Protein AF-A0A816ST79-F1 (afdb_monomer)

Radius of gyration: 22.56 Å; Cα contacts (8 Å, |Δi|>4): 81; chains: 1; bounding box: 54×34×61 Å

pLDDT: mean 96.28, std 3.59, range [66.94, 98.62]

Secondary structure (DSSP, 8-state):
-HHHHHHHHHHHTT----HHHHHHHHHHHS---TTSTTHHHHHHHHHHHHHHHHHHHHHHHHHHHHSTTEE-----SSS----EE---HHHHHHHHHTTS-HHHHHHHHHHHHHS-----GGGT-----

Mean predicted aligned error: 4.21 Å

Nearest PDB structures (foldseek):
  3tcm-assembly1_B  TM=9.811E-01  e=6.888E-10  Hordeum vulgare
  3ihj-assembly1_A  TM=9.528E-01  e=4.700E-08  Homo sapiens
  7bii-assembly1_A  TM=3.445E-01  e=9.948E+00  Nematocida sp. ERTm5

Solvent-accessible surface area (backbone atoms only — not comparable to full-atom values): 7737 Å² total; per-residue (Å²): 109,74,68,61,54,54,51,49,57,61,50,50,76,66,65,65,79,60,66,69,59,55,51,51,52,50,46,74,78,55,61,76,46,95,89,42,96,56,20,70,58,52,52,53,52,56,50,51,52,53,53,52,49,55,52,49,33,49,53,51,24,54,54,41,49,71,39,88,60,32,48,37,67,77,47,89,59,91,90,65,76,78,64,46,69,65,74,52,71,69,54,44,50,52,14,52,77,70,75,36,58,49,51,51,40,49,31,51,52,43,24,76,74,69,71,50,83,64,83,39,58,80,83,73,65,68,82,92,128

Sequence (129 aa):
MQTVEEIYKVASIALSPNVSAQIFMGLMVSPPKPGDISYDQFVRESKGILESLRRRARIMTDGFNSCKNVVCNFTEGAMYSFPQIKLPPKAIQAAKQAGKVPDVFYCLKLLEATGISTVPGSGFGQKEG

Foldseek 3Di:
DVVVVVVVVVQCVVPHDDVVVVVVVVCVVDPDDPPDPCVVVVVVVVVVVVVVQLVVQCVVQVVQVVDPQWHWDGCPDDRDTDIDHDDDPVLCVVCVVVVHHSQRSVQVVCCVVPVDHDDGPVVVDDDDD

Structure (mmCIF, N/CA/C/O backbone):
data_AF-A0A816ST79-F1
#
_entry.id   AF-A0A816ST79-F1
#
loop_
_atom_site.group_PDB
_atom_site.id
_atom_site.type_symbol
_atom_site.label_atom_id
_atom_site.label_alt_id
_atom_site.label_comp_id
_atom_site.label_asym_id
_atom_site.label_entity_id
_atom_site.label_seq_id
_atom_site.pdbx_PDB_ins_code
_atom_site.Cartn_x
_atom_site.Cartn_y
_atom_site.Cartn_z
_atom_site.occupancy
_atom_site.B_iso_or_equiv
_atom_site.auth_seq_id
_atom_site.auth_comp_id
_atom_site.auth_asym_id
_atom_site.auth_atom_id
_atom_site.pdbx_PDB_model_num
ATOM 1 N N . MET A 1 1 ? 30.314 19.467 -1.377 1.00 80.56 1 MET A N 1
ATOM 2 C CA . MET A 1 1 ? 29.313 19.787 -0.327 1.00 80.56 1 MET A CA 1
ATOM 3 C C . MET A 1 1 ? 29.495 18.765 0.777 1.00 80.56 1 MET A C 1
ATOM 5 O O . MET A 1 1 ? 29.260 17.595 0.506 1.00 80.56 1 MET A O 1
ATOM 9 N N . GLN A 1 2 ? 29.889 19.186 1.980 1.00 93.88 2 GLN A N 1
ATOM 10 C CA . GLN A 1 2 ? 30.166 18.291 3.115 1.00 93.88 2 GLN A CA 1
ATOM 11 C C . GLN A 1 2 ? 29.045 17.260 3.365 1.00 93.88 2 GLN A C 1
ATOM 13 O O . GLN A 1 2 ? 29.317 16.090 3.590 1.00 93.88 2 GLN A O 1
ATOM 18 N N . THR A 1 3 ? 27.773 17.649 3.217 1.00 96.56 3 THR A N 1
ATOM 19 C CA . THR A 1 3 ? 26.620 16.740 3.362 1.00 96.56 3 THR A CA 1
ATOM 20 C C . THR A 1 3 ? 26.644 15.549 2.400 1.00 96.56 3 THR A C 1
ATOM 22 O O . THR A 1 3 ? 26.295 14.442 2.792 1.00 96.56 3 THR A O 1
ATOM 25 N N . VAL A 1 4 ? 27.049 15.752 1.143 1.00 96.62 4 VAL A N 1
ATOM 26 C CA . VAL A 1 4 ? 27.091 14.673 0.138 1.00 96.62 4 VAL A CA 1
ATOM 27 C C . VAL A 1 4 ? 28.181 13.661 0.489 1.00 96.62 4 VAL A C 1
ATOM 29 O O . VAL A 1 4 ? 27.969 12.461 0.341 1.00 96.62 4 VAL A O 1
ATOM 32 N N . GLU A 1 5 ? 29.316 14.134 1.002 1.00 96.62 5 GLU A N 1
ATOM 33 C CA . GLU A 1 5 ? 30.423 13.280 1.446 1.00 96.62 5 GLU A CA 1
ATOM 34 C C . GLU A 1 5 ? 30.035 12.451 2.674 1.00 96.62 5 GLU A C 1
ATOM 36 O O . GLU A 1 5 ? 30.294 11.249 2.702 1.00 96.62 5 GLU A O 1
ATOM 41 N N . GLU A 1 6 ? 29.334 13.043 3.646 1.00 97.12 6 GLU A N 1
ATOM 42 C CA . GLU A 1 6 ? 28.821 12.297 4.802 1.00 97.12 6 GLU A CA 1
ATOM 43 C C . GLU A 1 6 ? 27.756 11.261 4.397 1.00 97.12 6 GLU A C 1
ATOM 45 O O . GLU A 1 6 ? 27.768 10.136 4.897 1.00 97.12 6 GLU A O 1
ATOM 50 N N . ILE A 1 7 ? 26.878 11.576 3.435 1.00 96.62 7 ILE A N 1
ATOM 51 C CA . ILE A 1 7 ? 25.920 10.598 2.885 1.00 96.62 7 ILE A CA 1
ATOM 52 C C . ILE A 1 7 ? 26.657 9.459 2.171 1.00 96.62 7 ILE A C 1
ATOM 54 O O . ILE A 1 7 ? 26.332 8.290 2.382 1.00 96.62 7 ILE A O 1
ATOM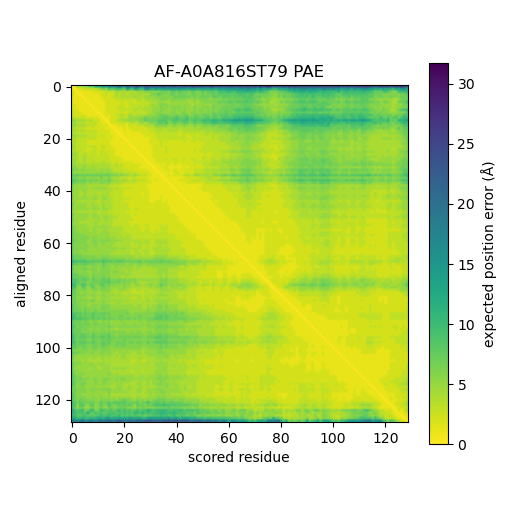 58 N N . TYR A 1 8 ? 27.664 9.775 1.353 1.00 95.69 8 TYR A N 1
ATOM 59 C CA . TYR A 1 8 ? 28.470 8.772 0.654 1.00 95.69 8 TYR A CA 1
ATOM 60 C C . TYR A 1 8 ? 29.219 7.861 1.635 1.00 95.69 8 TYR A C 1
ATOM 62 O O . TYR A 1 8 ? 29.244 6.639 1.468 1.00 95.69 8 TYR A O 1
ATOM 70 N N . LYS A 1 9 ? 29.764 8.439 2.711 1.00 95.81 9 LYS A N 1
ATOM 71 C CA . LYS A 1 9 ? 30.395 7.692 3.798 1.00 95.81 9 LYS A CA 1
ATOM 72 C C . LYS A 1 9 ? 29.421 6.695 4.423 1.00 95.81 9 LYS A C 1
ATOM 74 O O . LYS A 1 9 ? 29.784 5.533 4.549 1.00 95.81 9 LYS A O 1
ATOM 79 N N . VAL A 1 10 ? 28.187 7.095 4.744 1.00 96.44 10 VAL A N 1
ATOM 80 C CA . VAL A 1 10 ? 27.168 6.167 5.277 1.00 96.44 10 VAL A CA 1
ATOM 81 C C . VAL A 1 10 ? 26.789 5.094 4.250 1.00 96.44 10 VAL A C 1
ATOM 83 O O . VAL A 1 10 ? 26.722 3.916 4.593 1.00 96.44 10 VAL A O 1
ATOM 86 N N . ALA A 1 11 ? 26.580 5.472 2.987 1.00 95.06 11 ALA A N 1
ATOM 87 C CA . ALA A 1 11 ? 26.162 4.545 1.934 1.00 95.06 11 ALA A CA 1
ATOM 88 C C . ALA A 1 11 ? 27.217 3.466 1.630 1.00 95.06 11 ALA A C 1
ATOM 90 O O . ALA A 1 11 ? 26.870 2.302 1.430 1.00 95.06 11 ALA A O 1
ATOM 91 N N . SER A 1 12 ? 28.503 3.831 1.640 1.00 94.81 12 SER A N 1
ATOM 92 C CA . SER A 1 12 ? 29.603 2.912 1.311 1.00 94.81 12 SER A CA 1
ATOM 93 C C . SER A 1 12 ? 29.832 1.811 2.353 1.00 94.81 12 SER A C 1
ATOM 95 O O . SER A 1 12 ? 30.384 0.768 2.008 1.00 94.81 12 SER A O 1
ATOM 97 N N . ILE A 1 13 ? 29.334 1.970 3.589 1.00 96.38 13 ILE A N 1
ATOM 98 C CA . ILE A 1 13 ? 29.368 0.916 4.623 1.00 96.38 13 ILE A CA 1
ATOM 99 C C . ILE A 1 13 ? 28.592 -0.328 4.161 1.00 96.38 13 ILE A C 1
ATOM 101 O O . ILE A 1 13 ? 28.978 -1.452 4.474 1.00 96.38 13 ILE A O 1
ATOM 105 N N . ALA A 1 14 ? 27.526 -0.139 3.378 1.00 93.38 14 ALA A N 1
ATOM 106 C CA . ALA A 1 14 ? 26.730 -1.221 2.801 1.00 93.38 14 ALA A CA 1
ATOM 107 C C . ALA A 1 14 ? 27.202 -1.643 1.392 1.00 93.38 14 ALA A C 1
ATOM 109 O O . ALA A 1 14 ? 26.516 -2.423 0.731 1.00 93.38 14 ALA A O 1
ATOM 110 N N . LEU A 1 15 ? 28.358 -1.143 0.928 1.00 93.06 15 LEU A N 1
ATOM 111 C CA . LEU A 1 15 ? 28.900 -1.287 -0.429 1.00 93.06 15 LEU A CA 1
ATOM 112 C C . LEU A 1 15 ? 27.997 -0.672 -1.508 1.00 93.06 15 LEU A C 1
ATOM 114 O O . LEU A 1 15 ? 28.266 0.426 -1.990 1.00 93.06 15 LEU A O 1
ATOM 118 N N . SER A 1 16 ? 26.943 -1.384 -1.913 1.00 95.62 16 SER A N 1
ATOM 119 C CA . SER A 1 16 ? 25.971 -0.927 -2.910 1.00 95.62 16 SER A CA 1
ATOM 120 C C . SER A 1 16 ? 24.675 -1.751 -2.861 1.00 95.62 16 SER A C 1
ATOM 122 O O . SER A 1 16 ? 24.689 -2.899 -2.408 1.00 95.62 16 SER A O 1
ATOM 124 N N . PRO A 1 17 ? 23.549 -1.214 -3.368 1.00 95.62 17 PRO A N 1
ATOM 125 C CA . PRO A 1 17 ? 22.349 -2.007 -3.618 1.00 95.62 17 PRO A CA 1
ATOM 126 C C . PRO A 1 17 ? 22.622 -3.141 -4.611 1.00 95.62 17 PRO A C 1
ATOM 128 O O . PRO A 1 17 ? 23.489 -3.024 -5.476 1.00 95.62 17 PRO A O 1
ATOM 131 N N . ASN A 1 18 ? 21.838 -4.218 -4.557 1.00 96.50 18 ASN A N 1
ATOM 132 C CA . ASN A 1 18 ? 21.998 -5.315 -5.512 1.00 96.50 18 ASN A CA 1
ATOM 133 C C . ASN A 1 18 ? 21.823 -4.832 -6.968 1.00 96.50 18 ASN A C 1
ATOM 135 O O . ASN A 1 18 ? 20.953 -4.010 -7.269 1.00 96.50 18 ASN A O 1
ATOM 139 N N . VAL A 1 19 ? 22.654 -5.357 -7.870 1.00 97.62 19 VAL A N 1
ATOM 140 C CA . VAL A 1 19 ? 22.715 -4.916 -9.275 1.00 97.62 19 VAL A CA 1
ATOM 141 C C . VAL A 1 19 ? 21.372 -5.099 -9.986 1.00 97.62 19 VAL A C 1
ATOM 143 O O . VAL A 1 19 ? 20.963 -4.229 -10.748 1.00 97.62 19 VAL A O 1
ATOM 146 N N . SER A 1 20 ? 20.634 -6.172 -9.691 1.00 98.44 20 SER A N 1
ATOM 147 C CA . SER A 1 20 ? 19.311 -6.416 -10.280 1.00 98.44 20 SER A CA 1
ATOM 148 C C . SER A 1 20 ? 18.311 -5.296 -9.972 1.00 98.44 20 SER A C 1
ATOM 150 O O . SER A 1 20 ? 17.585 -4.861 -10.862 1.00 98.44 20 SER A O 1
ATOM 152 N N . ALA A 1 21 ? 18.297 -4.778 -8.741 1.00 97.50 21 ALA A N 1
ATOM 153 C CA . ALA A 1 21 ? 17.460 -3.646 -8.355 1.00 97.50 21 ALA A CA 1
ATOM 154 C C . ALA A 1 21 ? 17.916 -2.346 -9.028 1.00 97.50 21 ALA A C 1
ATOM 156 O O . ALA A 1 21 ? 17.073 -1.547 -9.428 1.00 97.50 21 ALA A O 1
ATOM 157 N N . GLN A 1 22 ? 19.226 -2.149 -9.210 1.00 97.81 22 GLN A N 1
ATOM 158 C CA . GLN A 1 22 ? 19.742 -1.000 -9.962 1.00 97.81 22 GLN A CA 1
ATOM 159 C C . GLN A 1 22 ? 19.284 -1.044 -11.431 1.00 97.81 22 GLN A C 1
ATOM 161 O O . GLN A 1 22 ? 18.805 -0.037 -11.952 1.00 97.81 22 GLN A O 1
ATOM 166 N N . ILE A 1 23 ? 19.338 -2.218 -12.074 1.00 98.19 23 ILE A N 1
ATOM 167 C CA . ILE A 1 23 ? 18.816 -2.432 -13.435 1.00 98.19 23 ILE A CA 1
ATOM 168 C C . ILE A 1 23 ? 17.308 -2.161 -13.477 1.00 98.19 23 ILE A C 1
ATOM 170 O O . ILE A 1 23 ? 16.842 -1.422 -14.341 1.00 98.19 23 ILE A O 1
ATOM 174 N N . PHE A 1 24 ? 16.545 -2.711 -12.528 1.00 97.88 24 PHE A N 1
ATOM 175 C CA . PHE A 1 24 ? 15.097 -2.512 -12.456 1.00 97.88 24 PHE A CA 1
ATOM 176 C C . PHE A 1 24 ? 14.721 -1.030 -12.304 1.00 97.88 24 PHE A C 1
ATOM 178 O O . PHE A 1 24 ? 13.849 -0.542 -13.019 1.00 97.88 24 PHE A O 1
ATOM 185 N N . MET A 1 25 ? 15.422 -0.285 -11.442 1.00 98.06 25 MET A N 1
ATOM 186 C CA . MET A 1 25 ? 15.265 1.169 -11.329 1.00 98.06 25 MET A CA 1
ATOM 187 C C . MET A 1 25 ? 15.564 1.876 -12.653 1.00 98.06 25 MET A C 1
ATOM 189 O O . MET A 1 25 ? 14.791 2.743 -13.054 1.00 98.06 25 MET A O 1
ATOM 193 N N . GLY A 1 26 ? 16.638 1.481 -13.348 1.00 97.88 26 GLY A N 1
ATOM 194 C CA . GLY A 1 26 ? 16.989 2.005 -14.669 1.00 97.88 26 GLY A CA 1
ATOM 195 C C . GLY A 1 26 ? 15.865 1.825 -15.692 1.00 97.88 26 GLY A C 1
ATOM 196 O O . GLY A 1 26 ? 15.508 2.778 -16.381 1.00 97.88 26 GLY A O 1
ATOM 197 N N . LEU A 1 27 ? 15.251 0.639 -15.729 1.00 96.50 27 LEU A N 1
ATOM 198 C CA . LEU A 1 27 ? 14.102 0.345 -16.592 1.00 96.50 27 LEU A CA 1
ATOM 199 C C . LEU A 1 27 ? 12.859 1.165 -16.215 1.00 96.50 27 LEU A C 1
ATOM 201 O O . LEU A 1 27 ? 12.156 1.645 -17.100 1.00 96.50 27 LEU A O 1
ATOM 205 N N . MET A 1 28 ? 12.597 1.370 -14.918 1.00 96.94 28 MET A N 1
ATOM 206 C CA . MET A 1 28 ? 11.453 2.173 -14.464 1.00 96.94 28 MET A CA 1
ATOM 207 C C . MET A 1 28 ? 11.571 3.652 -14.846 1.00 96.94 28 MET A C 1
ATOM 209 O O . MET A 1 28 ? 10.562 4.275 -15.169 1.00 96.94 28 MET A O 1
ATOM 213 N N . VAL A 1 29 ? 12.780 4.223 -14.807 1.00 97.38 29 VAL A N 1
ATOM 214 C CA . VAL A 1 29 ? 13.005 5.642 -15.148 1.00 97.38 29 VAL A CA 1
ATOM 215 C C . VAL A 1 29 ? 13.300 5.871 -16.632 1.00 97.38 29 VAL A C 1
ATOM 217 O O . VAL A 1 29 ? 13.292 7.014 -17.080 1.00 97.38 29 VAL A O 1
ATOM 220 N N . SER A 1 30 ? 13.543 4.802 -17.395 1.00 96.88 30 SER A N 1
ATOM 221 C CA . SER A 1 30 ? 13.823 4.841 -18.836 1.00 96.88 30 SER A CA 1
ATOM 222 C C . SER A 1 30 ? 12.932 3.848 -19.598 1.00 96.88 30 SER A C 1
ATOM 224 O O . SER A 1 30 ? 13.441 2.865 -20.141 1.00 96.88 30 SER A O 1
ATOM 226 N N . PRO A 1 31 ? 11.604 4.068 -19.635 1.00 96.44 31 PRO A N 1
ATOM 227 C CA . PRO A 1 31 ? 10.681 3.178 -20.335 1.00 96.44 31 PRO A CA 1
ATOM 228 C C . PRO A 1 31 ? 10.891 3.212 -21.863 1.00 96.44 31 PRO A C 1
ATOM 230 O O . PRO A 1 31 ? 11.495 4.165 -22.374 1.00 96.44 31 PRO A O 1
ATOM 233 N N . PRO A 1 32 ? 10.350 2.222 -22.607 1.00 97.94 32 PRO A N 1
ATOM 234 C CA . PRO A 1 32 ? 10.329 2.250 -24.068 1.00 97.94 32 PRO A CA 1
ATOM 235 C C . PRO A 1 32 ? 9.750 3.563 -24.609 1.00 97.94 32 PRO A C 1
ATOM 237 O O . PRO A 1 32 ? 8.804 4.124 -24.045 1.00 97.94 32 PRO A O 1
ATOM 240 N N . LYS A 1 33 ? 10.304 4.045 -25.718 1.00 97.44 33 LYS A N 1
ATOM 241 C CA . LYS A 1 33 ? 9.931 5.292 -26.397 1.00 97.44 33 LYS A CA 1
ATOM 242 C C . LYS A 1 33 ? 9.136 5.003 -27.673 1.00 97.44 33 LYS A C 1
ATOM 244 O O . LYS A 1 33 ? 9.257 3.913 -28.226 1.00 97.44 33 LYS A O 1
ATOM 249 N N . PRO A 1 34 ? 8.353 5.971 -28.185 1.00 97.50 34 PRO A N 1
ATOM 250 C CA . PRO A 1 34 ? 7.686 5.816 -29.474 1.00 97.50 34 PRO A CA 1
ATOM 251 C C . PRO A 1 34 ? 8.669 5.378 -30.569 1.00 97.50 34 PRO A C 1
ATOM 253 O O . PRO A 1 34 ? 9.695 6.024 -30.770 1.00 97.50 34 PRO A O 1
ATOM 256 N N . GLY A 1 35 ? 8.347 4.282 -31.259 1.00 96.38 35 GLY A N 1
ATOM 257 C CA . GLY A 1 35 ? 9.209 3.655 -32.268 1.00 96.38 35 GLY A CA 1
ATOM 258 C C . GLY A 1 35 ? 9.986 2.428 -31.777 1.00 96.38 35 GLY A C 1
ATOM 259 O O . GLY A 1 35 ? 10.415 1.627 -32.605 1.00 96.38 35 GLY A O 1
ATOM 260 N N . ASP A 1 36 ? 10.114 2.224 -30.462 1.00 97.75 36 ASP A N 1
ATOM 261 C CA . ASP A 1 36 ? 10.690 0.995 -29.913 1.00 97.75 36 ASP A CA 1
ATOM 262 C C . ASP A 1 36 ? 9.733 -0.190 -30.103 1.00 97.75 36 ASP A C 1
ATOM 264 O O . ASP A 1 36 ? 8.513 -0.056 -29.983 1.00 97.75 36 ASP A O 1
ATOM 268 N N . ILE A 1 37 ? 10.296 -1.383 -30.326 1.00 97.94 37 ILE A N 1
ATOM 269 C CA . ILE A 1 37 ? 9.550 -2.616 -30.650 1.00 97.94 37 ILE A CA 1
ATOM 270 C C . ILE A 1 37 ? 8.459 -2.935 -29.610 1.00 97.94 37 ILE A C 1
ATOM 272 O O . ILE A 1 37 ? 7.399 -3.451 -29.961 1.00 97.94 37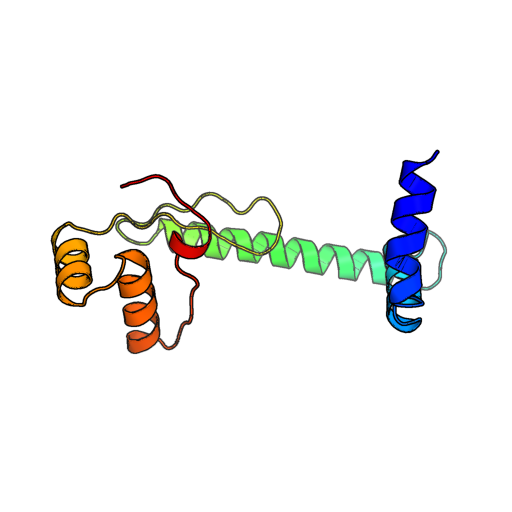 ILE A O 1
ATOM 276 N N . SER A 1 38 ? 8.697 -2.623 -28.333 1.00 97.75 38 SER A N 1
ATOM 277 C CA . SER A 1 38 ? 7.782 -2.925 -27.224 1.00 97.75 38 SER A CA 1
ATOM 278 C C . SER A 1 38 ? 6.945 -1.735 -26.744 1.00 97.75 38 SER A C 1
ATOM 280 O O . SER A 1 38 ? 6.164 -1.898 -25.804 1.00 97.75 38 SER A O 1
ATOM 282 N N . TYR A 1 39 ? 7.057 -0.553 -27.366 1.00 98.38 39 TYR A N 1
ATOM 283 C CA . TYR A 1 39 ? 6.401 0.670 -26.887 1.00 98.38 39 TYR A CA 1
ATOM 284 C C . TYR A 1 39 ? 4.885 0.523 -26.758 1.00 98.38 39 TYR A C 1
ATOM 286 O O . TYR A 1 39 ? 4.324 0.736 -25.681 1.00 98.38 39 TYR A O 1
ATOM 294 N N . ASP A 1 40 ? 4.220 0.096 -27.832 1.00 98.31 40 ASP A N 1
ATOM 295 C CA . ASP A 1 40 ? 2.761 -0.005 -27.838 1.00 98.31 40 ASP A CA 1
ATOM 296 C C . ASP A 1 40 ? 2.258 -1.047 -26.836 1.00 98.31 40 ASP A C 1
ATOM 298 O O . ASP A 1 40 ? 1.206 -0.870 -26.221 1.00 98.31 40 ASP A O 1
ATOM 302 N N . GLN A 1 41 ? 3.007 -2.137 -26.646 1.00 98.44 41 GLN A N 1
ATOM 303 C CA . GLN A 1 41 ? 2.679 -3.137 -25.635 1.00 98.44 41 GLN A CA 1
ATOM 304 C C . GLN A 1 41 ? 2.793 -2.546 -24.227 1.00 98.44 41 GLN A C 1
ATOM 306 O O . GLN A 1 41 ? 1.827 -2.614 -23.466 1.00 98.44 41 GLN A O 1
ATOM 311 N N . PHE A 1 42 ? 3.920 -1.902 -23.920 1.00 98.19 42 PHE A N 1
ATOM 312 C CA . PHE A 1 42 ? 4.171 -1.279 -22.624 1.00 98.19 42 PHE A CA 1
ATOM 313 C C . PHE A 1 42 ? 3.100 -0.239 -22.262 1.00 98.19 42 PHE A C 1
ATOM 315 O O . PHE A 1 42 ? 2.580 -0.244 -21.143 1.00 98.19 42 PHE A O 1
ATOM 322 N N . VAL A 1 43 ? 2.721 0.630 -23.208 1.00 98.19 43 VAL A N 1
ATOM 323 C CA . VAL A 1 43 ? 1.694 1.662 -22.986 1.00 98.19 43 VAL A CA 1
ATOM 324 C C . VAL A 1 43 ? 0.323 1.037 -22.733 1.00 98.19 43 VAL A C 1
ATOM 326 O O . VAL A 1 43 ? 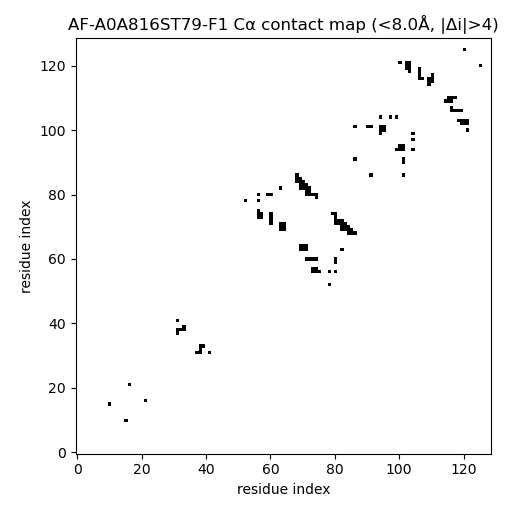-0.371 1.452 -21.800 1.00 98.19 43 VAL A O 1
ATOM 329 N N . ARG A 1 44 ? -0.073 0.029 -23.524 1.00 98.50 44 ARG A N 1
ATOM 330 C CA . ARG A 1 44 ? -1.356 -0.670 -23.339 1.00 98.50 44 ARG A CA 1
ATOM 331 C C . ARG A 1 44 ? -1.442 -1.345 -21.973 1.00 98.50 44 ARG A C 1
ATOM 333 O O . ARG A 1 44 ? -2.440 -1.168 -21.277 1.00 98.50 44 ARG A O 1
ATOM 340 N N . GLU A 1 45 ? -0.408 -2.083 -21.581 1.00 98.56 45 GLU A N 1
ATOM 341 C CA . GLU A 1 45 ? -0.367 -2.797 -20.300 1.00 98.56 45 GLU A CA 1
ATOM 342 C C . GLU A 1 45 ? -0.376 -1.820 -19.119 1.00 98.56 45 GLU A C 1
ATOM 344 O O . GLU A 1 45 ? -1.213 -1.942 -18.222 1.00 98.56 45 GLU A O 1
ATOM 349 N N . SER A 1 46 ? 0.479 -0.793 -19.158 1.00 97.88 46 SER A N 1
ATOM 350 C CA . SER A 1 46 ? 0.563 0.228 -18.107 1.00 97.88 46 SER A CA 1
ATOM 351 C C . SER A 1 46 ? -0.767 0.957 -17.914 1.00 97.88 46 SER A C 1
ATOM 353 O O . SER A 1 46 ? -1.253 1.100 -16.788 1.00 97.88 46 SER A O 1
ATOM 355 N N . LYS A 1 47 ? -1.404 1.372 -19.015 1.00 98.19 47 LYS A N 1
ATOM 356 C CA . LYS A 1 47 ? -2.715 2.027 -18.974 1.00 98.19 47 LYS A CA 1
ATOM 357 C C . LYS A 1 47 ? -3.794 1.089 -18.433 1.00 98.19 47 LYS A C 1
ATOM 359 O O . LYS A 1 47 ? -4.550 1.491 -17.551 1.00 98.19 47 LYS A O 1
ATOM 364 N N . GLY A 1 48 ? -3.826 -0.163 -18.889 1.00 98.62 48 GLY A N 1
ATOM 365 C CA . GLY A 1 48 ? -4.790 -1.159 -18.416 1.00 98.62 48 GLY A CA 1
ATOM 366 C C . GLY A 1 48 ? -4.674 -1.436 -16.912 1.00 98.62 48 GLY A C 1
ATOM 367 O O . GLY A 1 48 ? -5.688 -1.523 -16.212 1.00 98.62 48 GLY A O 1
ATOM 368 N N . ILE A 1 49 ? -3.448 -1.505 -16.382 1.00 98.44 49 ILE A N 1
ATOM 369 C CA . ILE A 1 49 ? -3.200 -1.661 -14.941 1.00 98.44 49 ILE A CA 1
ATOM 370 C C . ILE A 1 49 ? -3.760 -0.460 -14.167 1.00 98.44 49 ILE A C 1
ATOM 372 O O . ILE A 1 49 ? -4.505 -0.653 -13.201 1.00 98.44 49 ILE A O 1
ATOM 376 N N . LEU A 1 50 ? -3.459 0.768 -14.602 1.00 97.69 50 LEU A N 1
ATOM 377 C CA . LEU A 1 50 ? -3.934 1.993 -13.948 1.00 97.69 50 LEU A CA 1
ATOM 378 C C . LEU A 1 50 ? -5.462 2.125 -13.987 1.00 97.69 50 LEU A C 1
ATOM 380 O O . LEU A 1 50 ? -6.085 2.451 -12.974 1.00 97.69 50 LEU A O 1
ATOM 384 N N . GLU A 1 51 ? -6.091 1.817 -15.119 1.00 98.06 51 GLU A N 1
ATOM 385 C CA . GLU A 1 51 ? -7.551 1.817 -15.250 1.00 98.06 51 GLU A CA 1
ATOM 386 C C . GLU A 1 51 ? -8.198 0.775 -14.334 1.00 98.06 51 GLU A C 1
ATOM 388 O O . GLU A 1 51 ? -9.184 1.062 -13.645 1.00 98.06 51 GLU A O 1
ATOM 393 N N . SER A 1 52 ? -7.612 -0.423 -14.251 1.00 98.00 52 SER A N 1
ATOM 394 C CA . SER A 1 52 ? -8.085 -1.452 -13.329 1.00 98.00 52 SER A CA 1
ATOM 395 C C . SER A 1 52 ? -7.942 -1.027 -11.867 1.00 98.00 52 SER A C 1
ATOM 397 O O . SER A 1 52 ? -8.820 -1.352 -11.064 1.00 98.00 52 SER A O 1
ATOM 399 N N . LEU A 1 53 ? -6.867 -0.323 -11.502 1.00 97.88 53 LEU A N 1
ATOM 400 C CA . LEU A 1 53 ? -6.683 0.210 -10.151 1.00 97.88 53 LEU A CA 1
ATOM 401 C C . LEU A 1 53 ? -7.716 1.286 -9.831 1.00 97.88 53 LEU A C 1
ATOM 403 O O . LEU A 1 53 ? -8.367 1.202 -8.793 1.00 97.88 53 LEU A O 1
ATOM 407 N N . ARG A 1 54 ? -7.964 2.219 -10.755 1.00 96.94 54 ARG A N 1
ATOM 408 C CA . ARG A 1 54 ? -8.995 3.256 -10.593 1.00 96.94 54 ARG A CA 1
ATOM 409 C C . ARG A 1 54 ? -10.395 2.660 -10.436 1.00 96.94 54 ARG A C 1
ATOM 411 O O . ARG A 1 54 ? -11.185 3.141 -9.625 1.00 96.94 54 ARG A O 1
ATOM 418 N N . ARG A 1 55 ? -10.709 1.595 -11.180 1.00 97.75 55 ARG A N 1
ATOM 419 C CA . ARG A 1 55 ? -11.976 0.864 -11.035 1.00 97.75 55 ARG A CA 1
ATOM 420 C C . ARG A 1 55 ? -12.091 0.196 -9.665 1.00 97.75 55 ARG A C 1
ATOM 422 O O . ARG A 1 55 ? -13.133 0.324 -9.031 1.00 97.75 55 ARG A O 1
ATOM 429 N N . ARG A 1 56 ? -11.035 -0.475 -9.189 1.00 97.81 56 ARG A N 1
ATOM 430 C CA . ARG A 1 56 ? -11.011 -1.075 -7.841 1.00 97.81 56 ARG A CA 1
ATOM 431 C C . ARG A 1 56 ? -11.135 -0.025 -6.738 1.00 97.81 56 ARG A C 1
ATOM 433 O O . ARG A 1 56 ? -11.874 -0.262 -5.792 1.00 97.81 56 ARG A O 1
ATOM 440 N N . ALA A 1 57 ? -10.489 1.132 -6.887 1.00 97.44 57 ALA A N 1
ATOM 441 C CA . ALA A 1 57 ? -10.616 2.244 -5.947 1.00 97.44 57 ALA A CA 1
ATOM 442 C C . ALA A 1 57 ? -12.079 2.688 -5.794 1.00 97.44 57 ALA A C 1
ATOM 444 O O . ALA A 1 57 ? -12.563 2.796 -4.674 1.00 97.44 57 ALA A O 1
ATOM 445 N N . ARG A 1 58 ? -12.816 2.845 -6.907 1.00 97.44 58 ARG A N 1
ATOM 446 C CA . ARG A 1 58 ? -14.258 3.159 -6.867 1.00 97.44 58 ARG A CA 1
ATOM 447 C C . ARG A 1 58 ? -15.062 2.076 -6.159 1.00 97.44 58 ARG A C 1
ATOM 449 O O . ARG A 1 58 ? -15.782 2.389 -5.224 1.00 97.44 58 ARG A O 1
ATOM 456 N N . ILE A 1 59 ? -14.873 0.810 -6.543 1.00 97.62 59 ILE A N 1
ATOM 457 C CA . ILE A 1 59 ? -15.575 -0.324 -5.920 1.00 97.62 59 ILE A CA 1
ATOM 458 C C . ILE A 1 59 ? -15.363 -0.335 -4.400 1.00 97.62 59 ILE A C 1
ATOM 460 O O . ILE A 1 59 ? -16.321 -0.506 -3.652 1.00 97.62 59 ILE A O 1
ATOM 464 N N . MET A 1 60 ? -14.126 -0.129 -3.940 1.00 96.94 60 MET A N 1
ATOM 465 C CA . MET A 1 60 ? -13.816 -0.100 -2.510 1.00 96.94 60 MET A CA 1
ATOM 466 C C . MET A 1 60 ? -14.438 1.106 -1.807 1.00 96.94 60 MET A C 1
ATOM 468 O O . MET A 1 60 ? -15.078 0.933 -0.773 1.00 96.94 60 MET A O 1
ATOM 472 N N . THR A 1 61 ? -14.282 2.315 -2.354 1.00 97.19 61 THR A N 1
ATOM 473 C CA . THR A 1 61 ? -14.852 3.535 -1.765 1.00 97.19 61 THR A CA 1
ATOM 474 C C . THR A 1 61 ? -16.377 3.458 -1.684 1.00 97.19 61 THR A C 1
ATOM 476 O O . THR A 1 61 ? -16.938 3.719 -0.622 1.00 97.19 61 THR A O 1
ATOM 479 N N . ASP A 1 62 ? -17.043 3.057 -2.767 1.00 97.56 62 ASP A N 1
ATOM 480 C CA . ASP A 1 62 ? -18.501 2.929 -2.822 1.00 97.56 62 ASP A CA 1
ATOM 481 C C . ASP A 1 62 ? -18.984 1.821 -1.878 1.00 97.56 62 ASP A C 1
ATOM 483 O O . ASP A 1 62 ? -19.936 2.014 -1.121 1.00 97.56 62 ASP A O 1
ATOM 487 N N . GLY A 1 63 ? -18.271 0.689 -1.849 1.00 97.88 63 GLY A N 1
ATOM 488 C CA . GLY A 1 63 ? -18.531 -0.410 -0.925 1.00 97.88 63 GLY A CA 1
ATOM 489 C C . GLY A 1 63 ? -18.467 0.037 0.535 1.00 97.88 63 GLY A C 1
ATOM 490 O O . GLY A 1 63 ? -19.417 -0.184 1.282 1.00 97.88 63 GLY A O 1
ATOM 491 N N . PHE A 1 64 ? -17.406 0.739 0.941 1.00 97.88 64 PHE A N 1
ATOM 492 C CA . PHE A 1 64 ? -17.306 1.274 2.300 1.00 97.88 64 PHE A CA 1
ATOM 493 C C . PHE A 1 64 ? -18.390 2.306 2.605 1.00 97.88 64 PHE A C 1
ATOM 495 O O . PHE A 1 64 ? -18.988 2.242 3.673 1.00 97.88 64 PHE A O 1
ATOM 502 N N . ASN A 1 65 ? -18.680 3.223 1.681 1.00 98.06 65 ASN A N 1
ATOM 503 C CA . ASN A 1 65 ? -19.707 4.249 1.885 1.00 98.06 65 ASN A CA 1
ATOM 504 C C . ASN A 1 65 ? -21.137 3.687 1.906 1.00 98.06 65 ASN A C 1
ATOM 506 O O . ASN A 1 65 ? -22.039 4.342 2.424 1.00 98.06 65 ASN A O 1
ATOM 510 N N . SER A 1 66 ? -21.353 2.473 1.391 1.00 98.19 66 SER A N 1
ATOM 511 C CA . SER A 1 66 ? -22.624 1.755 1.541 1.00 98.19 66 SER A CA 1
ATOM 512 C C . SER A 1 66 ? -22.812 1.136 2.934 1.00 98.19 66 SER A C 1
ATOM 514 O O . SER A 1 66 ? -23.939 0.833 3.333 1.00 98.19 66 SER A O 1
ATOM 516 N N . CYS A 1 67 ? -21.730 0.964 3.704 1.00 97.12 67 CYS A N 1
ATOM 517 C CA . CYS A 1 67 ? -21.778 0.384 5.041 1.00 97.12 67 CYS A CA 1
ATOM 518 C C . CYS A 1 67 ? -22.272 1.394 6.087 1.00 97.12 67 CYS A C 1
ATOM 520 O O . CYS A 1 67 ? -21.882 2.561 6.125 1.00 97.12 67 CYS A O 1
ATOM 522 N N . LYS A 1 68 ? -23.088 0.916 7.034 1.00 96.50 68 LYS A N 1
ATOM 523 C CA . LYS A 1 68 ? -23.560 1.738 8.154 1.00 96.50 68 LYS A CA 1
ATOM 524 C C . LYS A 1 68 ? -22.385 2.221 9.006 1.00 96.50 68 LYS A C 1
ATOM 526 O O . LYS A 1 68 ? -21.548 1.424 9.416 1.00 96.50 68 LYS A O 1
ATOM 531 N N . ASN A 1 69 ? -22.403 3.508 9.361 1.00 96.06 69 ASN A N 1
ATOM 532 C CA . ASN A 1 69 ? -21.397 4.166 10.205 1.00 96.06 69 ASN A CA 1
ATOM 533 C C . ASN A 1 69 ? -19.973 4.181 9.620 1.00 96.06 69 ASN A C 1
ATOM 535 O O . ASN A 1 69 ? -19.027 4.454 10.360 1.00 96.06 69 ASN A O 1
ATOM 539 N N . VAL A 1 70 ? -19.816 3.929 8.320 1.00 97.62 70 VAL A N 1
ATOM 540 C CA . VAL A 1 70 ? -18.528 3.994 7.631 1.00 97.62 70 VAL A CA 1
ATOM 541 C C . VAL A 1 70 ? -18.545 5.165 6.658 1.00 97.62 70 VAL A C 1
AT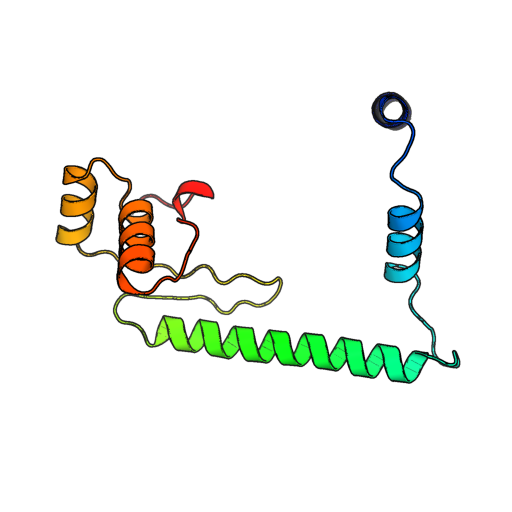OM 543 O O . VAL A 1 70 ? -19.519 5.374 5.941 1.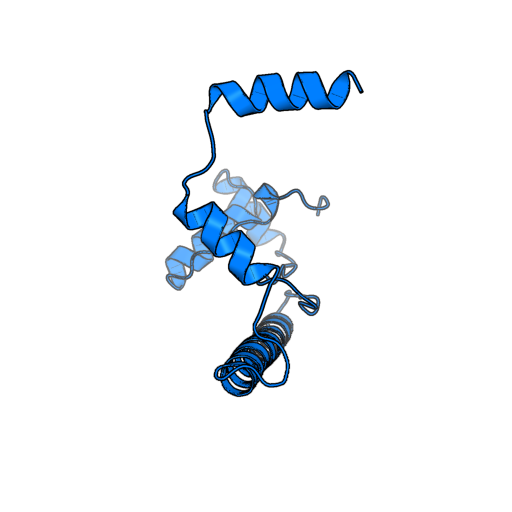00 97.62 70 VAL A O 1
ATOM 546 N N . VAL A 1 71 ? -17.472 5.950 6.658 1.00 97.69 71 VAL A N 1
ATOM 547 C CA . VAL A 1 71 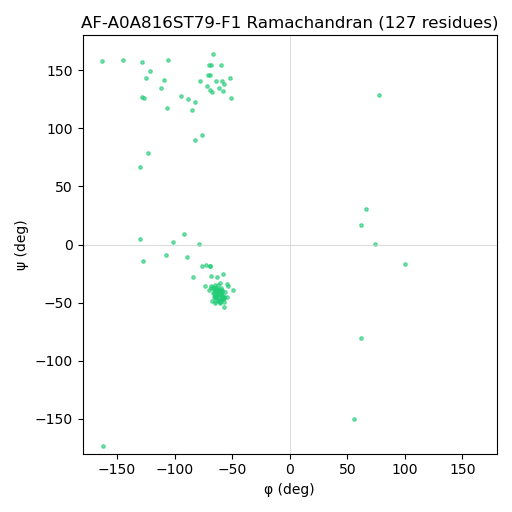? -17.231 6.995 5.661 1.00 97.69 71 VAL A CA 1
ATOM 548 C C . VAL A 1 71 ? -15.837 6.783 5.100 1.00 97.69 71 VAL A C 1
ATOM 550 O O . VAL A 1 71 ? -14.870 6.695 5.851 1.00 97.69 71 VAL A O 1
ATOM 553 N N . CYS A 1 72 ? -15.720 6.703 3.784 1.00 97.81 72 CYS A N 1
ATOM 554 C CA . CYS A 1 72 ? -14.460 6.532 3.088 1.00 97.81 72 CYS A CA 1
ATOM 555 C C . CYS A 1 72 ? -14.302 7.622 2.035 1.00 97.81 72 CYS A C 1
ATOM 557 O O . CYS A 1 72 ? -15.140 7.776 1.143 1.00 97.81 72 CYS A O 1
ATOM 559 N N . ASN A 1 73 ? -13.184 8.339 2.107 1.00 96.81 73 ASN A N 1
ATOM 560 C CA . ASN A 1 73 ? -12.778 9.234 1.033 1.00 96.81 73 ASN A CA 1
ATOM 561 C C . ASN A 1 73 ? -12.396 8.418 -0.207 1.00 96.81 73 ASN A C 1
ATOM 563 O O . ASN A 1 73 ? -11.990 7.254 -0.106 1.00 96.81 73 ASN A O 1
ATOM 567 N N . PHE A 1 74 ? -12.520 9.033 -1.381 1.00 96.38 74 PHE A N 1
ATOM 568 C CA . PHE A 1 74 ? -12.075 8.401 -2.614 1.00 96.38 74 PHE A CA 1
ATOM 569 C C . PHE A 1 74 ? -10.549 8.259 -2.624 1.00 96.38 74 PHE A C 1
ATOM 571 O O . PHE A 1 74 ? -9.827 9.217 -2.352 1.00 96.38 74 PHE A O 1
ATOM 578 N N . THR A 1 75 ? -10.057 7.062 -2.946 1.00 92.94 75 THR A N 1
ATOM 579 C CA . THR A 1 75 ? -8.622 6.811 -3.117 1.00 92.94 75 THR A CA 1
ATOM 580 C C . THR A 1 75 ? -8.170 7.387 -4.463 1.00 92.94 75 THR A C 1
ATOM 582 O O . THR A 1 75 ? -8.289 6.741 -5.504 1.00 92.94 75 THR A O 1
ATOM 585 N N . GLU A 1 76 ? -7.663 8.621 -4.448 1.00 92.06 76 GLU A N 1
ATOM 586 C CA . GLU A 1 76 ? -7.202 9.330 -5.653 1.00 92.06 76 GLU A CA 1
ATOM 587 C C . GLU A 1 76 ? -5.935 8.719 -6.273 1.00 92.06 76 GLU A C 1
ATOM 589 O O . GLU A 1 76 ? -5.733 8.808 -7.485 1.00 92.06 76 GLU A O 1
ATOM 594 N N . GLY A 1 77 ? -5.105 8.067 -5.455 1.00 91.44 77 GLY A N 1
ATOM 595 C CA . GLY A 1 77 ? -3.849 7.435 -5.855 1.00 91.44 77 GLY A CA 1
ATOM 596 C C . GLY A 1 77 ? -3.349 6.425 -4.819 1.00 91.44 77 GLY A C 1
ATOM 597 O O . GLY A 1 77 ? -4.039 6.130 -3.845 1.00 91.44 77 GLY A O 1
ATOM 598 N N . ALA A 1 78 ? -2.139 5.898 -5.025 1.00 94.00 78 ALA A N 1
ATOM 599 C CA . ALA A 1 78 ? -1.600 4.765 -4.266 1.00 94.00 78 ALA A CA 1
ATOM 600 C C . ALA A 1 78 ? -2.526 3.528 -4.322 1.00 94.00 78 ALA A C 1
ATOM 602 O O . ALA A 1 78 ? -3.182 3.291 -5.336 1.00 94.00 78 ALA A O 1
ATOM 603 N N . MET A 1 79 ? -2.519 2.701 -3.270 1.00 94.62 79 MET A N 1
ATOM 604 C CA . MET A 1 79 ? -3.150 1.371 -3.270 1.00 94.62 79 MET A CA 1
ATOM 605 C C . MET A 1 79 ? -4.063 1.117 -2.061 1.00 94.62 79 MET A C 1
ATOM 607 O O . MET A 1 79 ? -4.555 0.002 -1.903 1.00 94.62 79 MET A O 1
ATOM 611 N N . TYR A 1 80 ? -4.283 2.116 -1.201 1.00 95.62 80 TYR A N 1
ATOM 612 C CA . TYR A 1 80 ? -4.953 1.931 0.087 1.00 95.62 80 TYR A CA 1
ATOM 613 C C . TYR A 1 80 ? -6.159 2.858 0.244 1.00 95.62 80 TYR A C 1
ATOM 615 O O . TYR A 1 80 ? -6.141 4.018 -0.169 1.00 95.62 80 TYR A O 1
ATOM 623 N N . SER A 1 81 ? -7.202 2.341 0.885 1.00 95.88 81 SER A N 1
ATOM 624 C CA . SER A 1 81 ? -8.341 3.123 1.364 1.00 95.88 81 SER A CA 1
ATOM 625 C C . SER A 1 81 ? -8.288 3.176 2.885 1.00 95.88 81 SER A C 1
ATOM 627 O O . SER A 1 81 ? -7.939 2.186 3.526 1.00 95.88 81 SER A O 1
ATOM 629 N N . PHE A 1 82 ? -8.639 4.325 3.458 1.00 96.44 82 PHE A N 1
ATOM 630 C CA . PHE A 1 82 ? -8.598 4.545 4.902 1.00 96.44 82 PHE A CA 1
ATOM 631 C C . PHE A 1 82 ? -9.986 4.969 5.405 1.00 96.44 82 PHE A C 1
ATOM 633 O O . PHE A 1 82 ? -10.253 6.164 5.552 1.00 96.44 82 PHE A O 1
ATOM 640 N N . PRO A 1 83 ? -10.918 4.011 5.567 1.00 96.88 83 PRO A N 1
ATOM 641 C CA . PRO A 1 83 ? -12.280 4.316 5.978 1.00 96.88 83 PRO A CA 1
ATOM 642 C C . PRO A 1 83 ? -12.330 4.734 7.452 1.00 96.88 83 PRO A C 1
ATOM 644 O O . PRO A 1 83 ? -11.756 4.085 8.324 1.00 96.88 83 PRO A O 1
ATOM 647 N N . GLN A 1 84 ? -13.091 5.782 7.745 1.00 96.81 84 GLN A N 1
ATOM 648 C CA . GLN A 1 84 ? -13.469 6.148 9.101 1.00 96.81 84 GLN A CA 1
ATOM 649 C C . GLN A 1 84 ? -14.665 5.303 9.542 1.00 96.81 84 GLN A C 1
ATOM 651 O O . GLN A 1 84 ? -15.735 5.360 8.935 1.00 96.81 84 G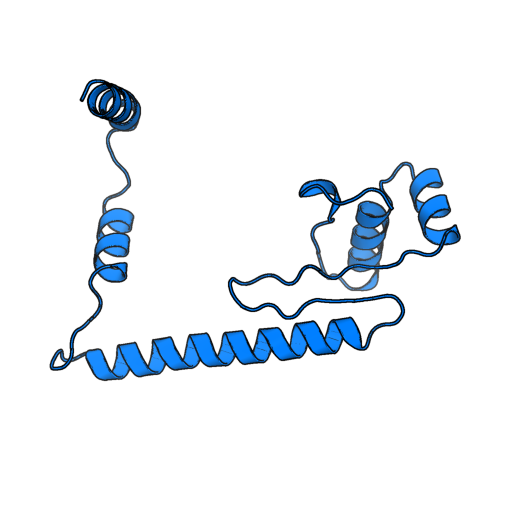LN A O 1
ATOM 656 N N . ILE A 1 85 ? -14.506 4.574 10.645 1.00 96.25 85 ILE A N 1
ATOM 657 C CA . ILE A 1 85 ? -15.578 3.789 11.260 1.00 96.25 85 ILE A CA 1
ATOM 658 C C . ILE A 1 85 ? -16.033 4.501 12.531 1.00 96.25 85 ILE A C 1
ATOM 660 O O . ILE A 1 85 ? -15.271 4.647 13.485 1.00 96.25 85 ILE A O 1
ATOM 664 N N . LYS A 1 86 ? -17.294 4.931 12.569 1.00 96.31 86 LYS A N 1
ATOM 665 C CA . LYS A 1 86 ? -17.900 5.531 13.764 1.00 96.31 86 LYS A CA 1
ATOM 666 C C . LYS A 1 86 ? -18.379 4.422 14.697 1.00 96.31 86 LYS A C 1
ATOM 668 O O . LYS A 1 86 ? -19.510 3.938 14.587 1.00 96.31 86 LYS A O 1
ATOM 673 N N . LEU A 1 87 ? -17.494 3.991 15.594 1.00 95.75 87 LEU A N 1
ATOM 674 C CA . LEU A 1 87 ? -17.791 2.936 16.558 1.00 95.75 87 LEU A CA 1
ATOM 675 C C . LEU A 1 87 ? -18.812 3.421 17.603 1.00 95.75 87 LEU A C 1
ATOM 677 O O . LEU A 1 87 ? -18.661 4.507 18.161 1.00 95.75 87 LEU A O 1
ATOM 681 N N . PRO A 1 88 ? -19.856 2.632 17.908 1.00 96.00 88 PRO A N 1
ATOM 682 C CA . PRO A 1 88 ? -20.806 2.996 18.949 1.00 96.00 88 PRO A CA 1
ATOM 683 C C . PRO A 1 88 ? -20.157 2.902 20.344 1.00 96.00 88 PRO A C 1
ATOM 685 O O . PRO A 1 88 ? -19.286 2.052 20.553 1.00 96.00 88 PRO A O 1
ATOM 688 N N . PRO A 1 89 ? -20.645 3.657 21.351 1.00 96.56 89 PRO A N 1
ATOM 689 C CA . PRO A 1 89 ? -20.078 3.647 22.706 1.00 96.56 89 PRO A CA 1
ATOM 690 C C . PRO A 1 89 ? -19.961 2.251 23.331 1.00 96.56 89 PRO A C 1
ATOM 692 O O . PRO A 1 89 ? -18.981 1.946 24.005 1.00 96.56 89 PRO A O 1
ATOM 695 N N . LYS A 1 90 ? -20.926 1.363 23.051 1.00 97.31 90 LYS A N 1
ATOM 696 C CA . LYS A 1 90 ? -20.898 -0.033 23.517 1.00 97.31 90 LYS A CA 1
ATOM 697 C C . LYS A 1 90 ? -19.706 -0.822 22.960 1.00 97.31 90 LYS A C 1
ATOM 699 O O . LYS A 1 90 ? -19.124 -1.620 23.685 1.00 97.31 90 LYS A O 1
ATOM 704 N N . ALA A 1 91 ? -19.327 -0.593 21.699 1.00 96.75 91 ALA A N 1
ATOM 705 C CA . ALA A 1 91 ? -18.171 -1.254 21.091 1.00 96.75 91 ALA A CA 1
ATOM 706 C C . ALA A 1 91 ? -16.855 -0.736 21.688 1.00 96.75 91 ALA A C 1
ATOM 708 O O . ALA A 1 91 ? -15.958 -1.525 21.970 1.00 96.75 91 ALA A O 1
ATOM 709 N N . ILE A 1 92 ? -16.774 0.571 21.958 1.00 96.81 92 ILE A N 1
ATOM 710 C CA . ILE A 1 92 ? -15.624 1.193 22.632 1.00 96.81 92 ILE A CA 1
ATOM 711 C C . ILE A 1 92 ? -15.471 0.633 24.054 1.00 96.81 92 ILE A C 1
ATOM 713 O O . ILE A 1 92 ? -14.373 0.272 24.473 1.00 96.81 92 ILE A O 1
ATOM 717 N N . GLN A 1 93 ? -16.576 0.495 24.791 1.00 97.75 93 GLN A N 1
ATOM 718 C CA . GLN A 1 93 ? -16.565 -0.096 26.128 1.00 97.75 93 GLN A CA 1
ATOM 719 C C . GLN A 1 93 ? -16.147 -1.572 26.104 1.00 97.75 93 GLN A C 1
ATOM 721 O O . GLN A 1 93 ? -15.337 -1.976 26.935 1.00 97.75 93 GLN A O 1
ATOM 726 N N . ALA A 1 94 ? -16.650 -2.362 25.149 1.00 98.06 94 ALA A N 1
ATOM 727 C CA . ALA A 1 94 ? -16.256 -3.761 24.981 1.00 98.06 94 ALA A CA 1
ATOM 728 C C . ALA A 1 94 ? -14.758 -3.897 24.659 1.00 98.06 94 ALA A C 1
ATOM 730 O O . ALA A 1 94 ? -14.075 -4.733 25.248 1.00 98.06 94 ALA A O 1
ATOM 731 N N . ALA A 1 95 ? -14.225 -3.027 23.797 1.00 97.75 95 ALA A N 1
ATOM 732 C 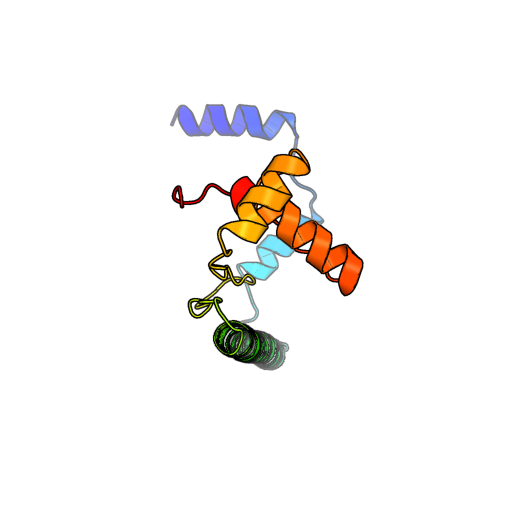CA . ALA A 1 95 ? -12.793 -2.971 23.520 1.00 97.75 95 ALA A CA 1
ATOM 733 C C . ALA A 1 95 ? -11.983 -2.662 24.789 1.00 97.75 95 ALA A C 1
ATOM 735 O O . ALA A 1 95 ? -11.012 -3.358 25.087 1.00 97.75 95 ALA A O 1
ATOM 736 N N . LYS A 1 96 ? -12.433 -1.689 25.596 1.00 97.19 96 LYS A N 1
ATOM 737 C CA . LYS A 1 96 ? -11.804 -1.347 26.881 1.00 97.19 96 LYS A CA 1
ATOM 738 C C . LYS A 1 96 ? -11.839 -2.511 27.876 1.00 97.19 96 LYS A C 1
ATOM 740 O O . LYS A 1 96 ? -10.829 -2.773 28.520 1.00 97.19 96 LYS A O 1
ATOM 745 N N . GLN A 1 97 ? -12.961 -3.224 27.984 1.00 97.94 97 GLN A N 1
ATOM 746 C CA . GLN A 1 97 ? -13.083 -4.425 28.827 1.00 97.94 97 GLN A CA 1
ATOM 747 C C . GLN A 1 97 ? -12.143 -5.547 28.369 1.00 97.94 97 GLN A C 1
ATOM 749 O O . GLN A 1 97 ? -11.590 -6.259 29.199 1.00 97.94 97 GLN A O 1
ATOM 754 N N . ALA A 1 98 ? -11.918 -5.663 27.059 1.00 97.56 98 ALA A N 1
ATOM 755 C CA . ALA A 1 98 ? -10.950 -6.586 26.478 1.00 97.56 98 ALA A CA 1
ATOM 756 C C . ALA A 1 98 ? -9.490 -6.088 26.556 1.00 97.56 98 ALA A C 1
ATOM 758 O O . ALA A 1 98 ? -8.595 -6.769 26.058 1.00 97.56 98 ALA A O 1
ATOM 759 N N . GLY A 1 99 ? -9.231 -4.907 27.135 1.00 97.38 99 GLY A N 1
ATOM 760 C CA . GLY A 1 99 ? -7.892 -4.317 27.219 1.00 97.38 99 GLY A CA 1
ATOM 761 C C . GLY A 1 99 ? -7.300 -3.928 25.859 1.00 97.38 99 GLY A C 1
ATOM 762 O O . GLY A 1 99 ? -6.088 -4.004 25.668 1.00 97.38 99 GLY A O 1
ATOM 763 N N . LYS A 1 100 ? -8.142 -3.561 24.885 1.00 96.62 100 LYS A N 1
ATOM 764 C CA . LYS A 1 100 ? -7.746 -3.250 23.502 1.00 96.62 100 LYS A CA 1
ATOM 765 C C . LYS A 1 100 ? -8.150 -1.830 23.109 1.00 96.62 100 LYS A C 1
ATOM 767 O O . LYS A 1 100 ? -9.183 -1.318 23.538 1.00 96.62 100 LYS A O 1
ATOM 772 N N . VAL A 1 101 ? -7.359 -1.225 22.223 1.00 95.62 101 VAL A N 1
ATOM 773 C CA . VAL A 1 101 ? -7.753 -0.000 21.508 1.00 95.62 101 VAL A CA 1
ATOM 774 C C . VAL A 1 101 ? -8.970 -0.322 20.613 1.00 95.62 101 VAL A C 1
ATOM 776 O O . VAL A 1 101 ? -9.019 -1.427 20.060 1.00 95.62 101 VAL A O 1
ATOM 779 N N . PRO A 1 102 ? -9.976 0.568 20.482 1.00 96.69 102 PRO A N 1
ATOM 780 C CA . PRO A 1 102 ? -11.239 0.241 19.808 1.00 96.69 102 PRO A CA 1
ATOM 781 C C . PRO A 1 102 ? -11.121 -0.273 18.369 1.00 96.69 102 PRO A C 1
ATOM 783 O O . PRO A 1 102 ? -11.806 -1.225 17.996 1.00 96.69 102 PRO A O 1
ATOM 786 N N . ASP A 1 103 ? -10.245 0.313 17.562 1.00 96.69 103 ASP A N 1
ATOM 787 C CA . ASP A 1 103 ? -10.013 -0.099 16.177 1.00 96.69 103 ASP A CA 1
ATOM 788 C C . ASP A 1 103 ? -9.230 -1.415 16.067 1.00 96.69 103 ASP A C 1
ATOM 790 O O . ASP A 1 103 ? -9.551 -2.244 15.217 1.00 96.69 103 ASP A O 1
ATOM 794 N N . VAL A 1 104 ? -8.270 -1.665 16.963 1.00 97.06 104 VAL A N 1
ATOM 795 C CA . VAL A 1 104 ? -7.607 -2.971 17.109 1.00 97.06 104 VAL A CA 1
ATOM 796 C C . VAL A 1 104 ? -8.645 -4.042 17.424 1.00 97.06 104 VAL A C 1
ATOM 798 O O . VAL A 1 104 ? -8.653 -5.101 16.800 1.00 97.06 104 VAL A O 1
ATOM 801 N N . PHE A 1 105 ? -9.547 -3.767 18.369 1.00 97.94 105 PHE A N 1
ATOM 802 C CA . PHE A 1 105 ? -10.626 -4.687 18.717 1.00 97.94 105 PHE A CA 1
ATOM 803 C C . PHE A 1 105 ? -11.546 -4.956 17.520 1.00 97.94 105 PHE A C 1
ATOM 805 O O . PHE A 1 105 ? -11.866 -6.112 17.246 1.00 97.94 105 PHE A O 1
ATOM 812 N N . TYR A 1 106 ? -11.914 -3.915 16.767 1.00 97.31 106 TYR A N 1
ATOM 813 C CA . TYR A 1 106 ? -12.704 -4.056 15.544 1.00 97.31 106 TYR A CA 1
ATOM 814 C C . TYR A 1 106 ? -11.995 -4.917 14.488 1.00 97.31 106 TYR A C 1
ATOM 816 O O . TYR A 1 106 ? -12.603 -5.847 13.967 1.00 97.31 106 TYR A O 1
ATOM 824 N N . CYS A 1 107 ? -10.714 -4.660 14.203 1.00 97.69 107 CYS A N 1
ATOM 825 C CA . CYS A 1 107 ? -9.948 -5.416 13.205 1.00 97.6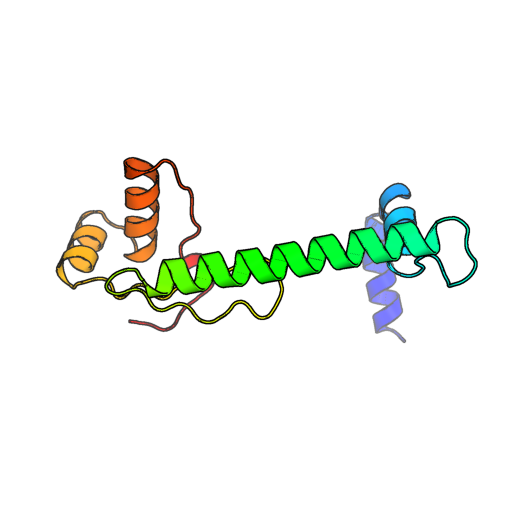9 107 CYS A CA 1
ATOM 826 C C . CYS A 1 107 ? -9.806 -6.895 13.590 1.00 97.69 107 CYS A C 1
ATOM 828 O O . CYS A 1 107 ? -9.940 -7.765 12.735 1.00 97.69 107 CYS A O 1
ATOM 830 N N . LEU A 1 108 ? -9.596 -7.195 14.878 1.00 98.06 108 LEU A N 1
ATOM 831 C CA . LEU A 1 108 ? -9.559 -8.576 15.367 1.00 98.06 108 LEU A CA 1
ATOM 832 C C . LEU A 1 108 ? -10.915 -9.267 15.200 1.00 98.06 108 LEU A C 1
ATOM 834 O O . LEU A 1 108 ? -10.969 -10.389 14.707 1.00 98.06 108 LEU A O 1
ATOM 838 N N . LYS A 1 109 ? -12.018 -8.590 15.541 1.00 98.00 109 LYS A N 1
ATOM 839 C CA . LYS A 1 109 ? -13.365 -9.150 15.357 1.00 98.00 109 LYS A CA 1
ATOM 840 C C . LYS A 1 109 ? -13.730 -9.335 13.886 1.00 98.00 109 LYS A C 1
ATOM 842 O O . LYS A 1 109 ? -14.366 -10.329 13.549 1.00 98.00 109 LYS A O 1
ATOM 847 N N . LEU A 1 110 ? -13.299 -8.426 13.012 1.00 97.75 110 LEU A N 1
ATOM 848 C CA . LEU A 1 110 ? -13.441 -8.570 11.564 1.00 97.75 110 LEU A CA 1
ATOM 849 C C . LEU A 1 110 ? -12.691 -9.809 11.062 1.00 97.75 110 LEU A C 1
ATOM 851 O O . LEU A 1 110 ? -13.275 -10.619 10.341 1.00 97.75 110 LEU A O 1
ATOM 855 N N . LEU A 1 111 ? -11.436 -9.984 11.483 1.00 98.38 111 LEU A N 1
ATOM 856 C CA . LEU A 1 111 ? -10.619 -11.142 11.130 1.00 98.38 111 LEU A CA 1
ATOM 857 C C . LEU A 1 111 ? -11.249 -12.452 11.617 1.00 98.38 111 LEU A C 1
ATOM 859 O O . LEU A 1 111 ? -11.403 -13.376 10.827 1.00 98.38 111 LEU A O 1
ATOM 863 N N . GLU A 1 112 ? -11.658 -12.521 12.885 1.00 98.31 112 GLU A N 1
ATOM 864 C CA . GLU A 1 112 ? -12.304 -13.705 13.472 1.00 98.31 112 GLU A CA 1
ATOM 865 C C . GLU A 1 112 ? -13.597 -14.089 12.735 1.00 98.31 112 GLU A C 1
ATOM 867 O O . GLU A 1 112 ? -13.866 -15.271 12.541 1.00 98.31 112 GLU A O 1
ATOM 872 N N . ALA A 1 113 ? -14.394 -13.102 12.313 1.00 98.44 113 ALA A N 1
ATOM 873 C CA . ALA A 1 113 ? -15.690 -13.344 11.682 1.00 98.44 113 ALA A CA 1
ATOM 874 C C . ALA A 1 113 ? -15.613 -13.621 10.171 1.00 98.44 113 ALA A C 1
ATOM 876 O O . ALA A 1 113 ? -16.501 -14.276 9.631 1.00 98.44 113 ALA A O 1
ATOM 877 N N . THR A 1 114 ? -14.603 -13.089 9.472 1.00 98.12 114 THR A N 1
ATOM 878 C CA . THR A 1 114 ? -14.573 -13.075 7.994 1.00 98.12 114 THR A CA 1
ATOM 879 C C . THR A 1 114 ? -13.297 -13.641 7.377 1.00 98.12 114 THR A C 1
ATOM 881 O O . THR A 1 114 ? -13.257 -13.871 6.171 1.00 98.12 114 THR A O 1
ATOM 884 N N . GLY A 1 115 ? -12.236 -13.829 8.165 1.00 98.25 115 GLY A N 1
ATOM 885 C CA . GLY A 1 115 ? -10.898 -14.149 7.663 1.00 98.25 115 GLY A CA 1
ATOM 886 C C . GLY A 1 115 ? -10.166 -12.965 7.015 1.00 98.25 115 GLY A C 1
ATOM 887 O O . GLY A 1 115 ? -9.034 -13.126 6.564 1.00 98.25 115 GLY A O 1
ATOM 888 N N . ILE A 1 116 ? -10.770 -11.772 6.970 1.00 97.88 116 ILE A N 1
ATOM 889 C CA . ILE A 1 116 ? -10.163 -10.583 6.365 1.00 97.88 116 ILE A CA 1
ATOM 890 C C . ILE A 1 116 ? -9.266 -9.888 7.391 1.00 97.88 116 ILE A C 1
ATOM 892 O O . ILE A 1 116 ? -9.739 -9.368 8.400 1.00 97.88 116 ILE A O 1
ATOM 896 N N . SER A 1 117 ? -7.965 -9.847 7.106 1.00 97.50 117 SER A N 1
ATOM 897 C CA . SER A 1 117 ? -6.987 -9.124 7.920 1.00 97.50 117 SER A CA 1
ATOM 898 C C . SER A 1 117 ? -6.861 -7.671 7.462 1.00 97.50 117 SER A C 1
ATOM 900 O O . SER A 1 117 ? -6.590 -7.402 6.290 1.00 97.50 117 SER A O 1
ATOM 902 N N . THR A 1 118 ? -7.039 -6.733 8.392 1.00 96.69 118 THR A N 1
ATOM 903 C CA . THR A 1 118 ? -6.897 -5.287 8.166 1.00 96.69 118 THR A CA 1
ATOM 904 C C . THR A 1 118 ? -5.968 -4.667 9.201 1.00 96.69 118 THR A C 1
ATOM 906 O O . THR A 1 118 ? -5.801 -5.197 10.299 1.00 96.69 118 THR A O 1
ATOM 909 N N . VAL A 1 119 ? -5.381 -3.515 8.872 1.00 97.12 119 VAL A N 1
ATOM 910 C CA . VAL A 1 119 ? -4.494 -2.790 9.790 1.00 97.12 119 VAL A CA 1
ATOM 911 C C . VAL A 1 119 ? -5.295 -1.722 10.551 1.00 97.12 119 VAL A C 1
ATOM 913 O O . VAL A 1 119 ? -5.986 -0.931 9.906 1.00 97.12 119 VAL A O 1
ATOM 916 N N . PRO A 1 120 ? -5.227 -1.675 11.894 1.00 96.88 120 PRO A N 1
ATOM 917 C CA . PRO A 1 120 ? -5.922 -0.666 12.692 1.00 96.88 120 PRO A CA 1
ATOM 918 C C . PRO A 1 120 ? -5.313 0.731 12.507 1.00 96.88 120 PRO A C 1
ATOM 920 O O . PRO A 1 120 ? -4.096 0.880 12.371 1.00 96.88 120 PRO A O 1
ATOM 923 N N . GLY A 1 121 ? -6.157 1.766 12.554 1.00 95.62 121 GLY A N 1
ATOM 924 C CA . GLY A 1 121 ? -5.751 3.165 12.379 1.00 95.62 121 GLY A CA 1
ATOM 925 C C . GLY A 1 121 ? -4.785 3.667 13.457 1.00 95.62 121 GLY A C 1
ATOM 926 O O . GLY A 1 121 ? -3.919 4.496 13.182 1.00 95.62 121 GLY A O 1
ATOM 927 N N . SER A 1 122 ? -4.850 3.099 14.661 1.00 93.31 122 SER A N 1
ATOM 928 C CA . SER A 1 122 ? -3.985 3.414 15.797 1.00 93.31 122 SER A CA 1
ATOM 929 C C . SER A 1 122 ? -2.499 3.213 15.498 1.00 93.31 122 SER A C 1
ATOM 931 O O . SER A 1 122 ? -1.670 3.864 16.124 1.00 93.31 122 SER A O 1
ATOM 933 N N . GLY A 1 123 ? -2.149 2.340 14.544 1.00 91.25 123 GLY A N 1
ATOM 934 C CA . GLY A 1 123 ? -0.764 2.132 14.107 1.00 91.25 123 GLY A CA 1
ATOM 935 C C . GLY A 1 123 ? -0.191 3.273 13.258 1.00 91.25 123 GLY A C 1
ATOM 936 O O . GLY A 1 123 ? 1.024 3.374 13.128 1.00 91.25 123 GLY A O 1
ATOM 937 N N . PHE A 1 124 ? -1.046 4.135 12.702 1.00 94.25 124 PHE A N 1
ATOM 938 C CA . PHE A 1 124 ? -0.657 5.235 11.811 1.00 94.25 124 PHE A CA 1
ATOM 939 C C . PHE A 1 124 ? -0.773 6.617 12.465 1.00 94.25 124 PHE A C 1
ATOM 941 O O . PHE A 1 124 ? -0.318 7.605 11.894 1.00 94.25 124 PHE A O 1
ATOM 948 N N . GLY A 1 125 ? -1.371 6.688 13.658 1.00 89.94 125 GLY A N 1
ATOM 949 C CA . GLY A 1 125 ? -1.798 7.942 14.269 1.00 89.94 125 GLY A CA 1
ATOM 950 C C . GLY A 1 125 ? -3.096 8.449 13.635 1.00 89.94 125 GLY A C 1
ATOM 951 O O . GLY A 1 125 ? -3.233 8.548 12.419 1.00 89.94 125 GLY A O 1
ATOM 952 N N . GLN A 1 126 ? -4.078 8.769 14.472 1.00 90.62 126 GLN A N 1
ATOM 953 C CA . GLN A 1 126 ? -5.362 9.318 14.040 1.00 90.62 126 GLN A CA 1
ATOM 954 C C . GLN A 1 126 ? -5.870 10.316 15.077 1.00 90.62 126 GLN A C 1
ATOM 956 O O . GLN A 1 126 ? -5.438 10.292 16.231 1.00 90.62 126 GLN A O 1
ATOM 961 N N . LYS A 1 127 ? -6.774 11.208 14.662 1.00 89.75 127 LYS A N 1
ATOM 962 C CA . LYS A 1 127 ? -7.410 12.167 15.571 1.00 89.75 127 LYS A CA 1
ATOM 963 C C . LYS A 1 127 ? -8.102 11.418 16.716 1.00 89.75 127 LYS A C 1
ATOM 965 O O . LYS A 1 127 ? -8.782 10.428 16.460 1.00 89.75 127 LYS A O 1
ATOM 970 N N . GLU A 1 128 ? -7.971 11.923 17.941 1.00 85.06 128 GLU A N 1
ATOM 971 C CA . GLU A 1 128 ? -8.739 11.414 19.081 1.00 85.06 128 GLU A CA 1
ATOM 972 C C . GLU A 1 128 ? -10.251 11.516 18.815 1.00 85.06 128 GLU A C 1
ATOM 974 O O . GLU A 1 128 ? -10.747 12.561 18.369 1.00 85.06 128 GLU A O 1
ATOM 979 N N . GLY A 1 129 ? -10.977 10.425 19.074 1.00 66.94 129 GLY A N 1
ATOM 980 C CA . GLY A 1 129 ? -12.418 10.316 18.846 1.00 66.94 129 GLY A CA 1
ATOM 981 C C . GLY A 1 129 ? -12.955 8.905 19.013 1.00 66.94 129 GLY A C 1
ATOM 982 O O . GLY A 1 129 ? -12.147 7.950 19.005 1.00 66.94 129 GLY A O 1
#

InterPro domains:
  IPR015421 Pyridoxal phosphate-dependent transferase, major domain [G3DSA:3.40.640.10] (4-38)
  IPR015422 Pyridoxal phosphate-dependent transferase, small domain [G3DSA:3.90.1150.10] (39-129)
  IPR015424 Pyridoxal phosphate-dependent transferase [SSF53383] (5-127)
  IPR045088 Aminotransferase ALAT1/2-like [PTHR11751] (3-129)

Organism: Brassica napus (NCBI:txid3708)